Protein AF-A0A645ISC1-F1 (afdb_monomer_lite)

pLDDT: mean 79.43, std 16.85, range [40.94, 96.75]

Structure (mmCIF, N/CA/C/O backbone):
data_AF-A0A645ISC1-F1
#
_entry.id   AF-A0A645ISC1-F1
#
loop_
_atom_site.group_PDB
_atom_site.id
_atom_site.type_symbol
_atom_site.label_atom_id
_atom_site.label_alt_id
_atom_site.label_comp_id
_atom_site.label_asym_id
_atom_site.label_entity_id
_atom_site.label_seq_id
_atom_site.pdbx_PDB_ins_code
_atom_site.Cartn_x
_atom_site.Cartn_y
_atom_site.Cartn_z
_atom_site.occupancy
_atom_site.B_iso_or_equiv
_atom_site.auth_seq_id
_atom_site.auth_comp_id
_atom_site.auth_asym_id
_atom_site.auth_atom_id
_atom_site.pdbx_PDB_model_num
ATOM 1 N N . MET A 1 1 ? -2.680 -7.794 -14.791 1.00 58.69 1 MET A N 1
ATOM 2 C CA . MET A 1 1 ? -3.978 -7.734 -14.086 1.00 58.69 1 MET A CA 1
ATOM 3 C C . MET A 1 1 ? -4.936 -8.735 -14.718 1.00 58.69 1 MET A C 1
ATOM 5 O O .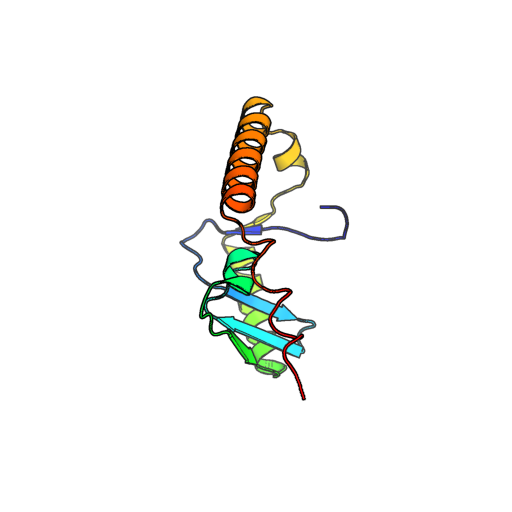 MET A 1 1 ? -5.569 -8.419 -15.711 1.00 58.69 1 MET A O 1
ATOM 9 N N . ARG A 1 2 ? -4.953 -9.986 -14.242 1.00 55.56 2 ARG A N 1
ATOM 10 C CA . ARG A 1 2 ? -5.785 -11.058 -14.837 1.00 55.56 2 ARG A CA 1
ATOM 11 C C . ARG A 1 2 ? -6.650 -11.816 -13.818 1.00 55.56 2 ARG A C 1
ATOM 13 O O . ARG A 1 2 ? -7.335 -12.750 -14.196 1.00 55.56 2 ARG A O 1
ATOM 20 N N . ALA A 1 3 ? -6.636 -11.398 -12.551 1.00 77.19 3 ALA A N 1
ATOM 21 C CA . ALA A 1 3 ? -7.312 -12.078 -11.440 1.00 77.19 3 ALA A CA 1
ATOM 22 C C . ALA A 1 3 ? -8.275 -11.152 -10.667 1.00 77.19 3 ALA A C 1
ATOM 24 O O . ALA A 1 3 ? -8.425 -11.291 -9.462 1.00 77.19 3 ALA A O 1
ATOM 25 N N . GLY A 1 4 ? -8.861 -10.146 -11.330 1.00 83.81 4 GLY A N 1
ATOM 26 C CA . GLY A 1 4 ? -9.738 -9.163 -10.667 1.00 83.81 4 GLY A CA 1
ATOM 27 C C . GLY A 1 4 ? -9.009 -8.132 -9.791 1.00 83.81 4 GLY A C 1
ATOM 28 O O . GLY A 1 4 ? -9.645 -7.411 -9.031 1.00 83.81 4 GLY A O 1
ATOM 29 N N . ILE A 1 5 ? -7.679 -8.048 -9.897 1.00 88.38 5 ILE A N 1
ATOM 30 C CA . ILE A 1 5 ? -6.854 -7.084 -9.158 1.00 88.38 5 ILE A CA 1
ATOM 31 C C . ILE A 1 5 ? -6.944 -5.713 -9.830 1.00 88.38 5 ILE A C 1
ATOM 33 O O . ILE A 1 5 ? -6.623 -5.595 -11.016 1.00 88.38 5 ILE A O 1
ATOM 37 N N . ARG A 1 6 ? -7.302 -4.697 -9.043 1.00 89.88 6 ARG A N 1
ATOM 38 C CA . ARG A 1 6 ? -7.305 -3.278 -9.416 1.00 89.88 6 ARG A CA 1
ATOM 39 C C . ARG A 1 6 ? -6.166 -2.575 -8.687 1.00 89.88 6 ARG A C 1
ATOM 41 O O . ARG A 1 6 ? -5.931 -2.862 -7.515 1.00 89.88 6 ARG A O 1
ATOM 48 N N . ILE A 1 7 ? -5.447 -1.698 -9.379 1.00 90.88 7 ILE A N 1
ATOM 49 C CA . ILE A 1 7 ? -4.318 -0.951 -8.814 1.00 90.88 7 ILE A CA 1
ATOM 50 C C . ILE A 1 7 ? -4.648 0.526 -8.910 1.00 90.88 7 ILE A C 1
ATOM 52 O O . ILE A 1 7 ? -5.113 0.984 -9.947 1.00 90.88 7 ILE A O 1
ATOM 56 N N . PHE A 1 8 ? -4.393 1.249 -7.830 1.00 91.88 8 PHE A N 1
ATOM 57 C CA . PHE A 1 8 ? -4.620 2.679 -7.749 1.00 91.88 8 PHE A CA 1
ATOM 58 C C . PHE A 1 8 ? -3.319 3.351 -7.343 1.00 91.88 8 PHE A C 1
ATOM 60 O O . PHE A 1 8 ? -2.678 2.918 -6.385 1.00 91.88 8 PHE A O 1
ATOM 67 N N . GLU A 1 9 ? -2.932 4.385 -8.078 1.00 91.44 9 GLU A N 1
ATOM 68 C CA . GLU A 1 9 ? -1.771 5.208 -7.764 1.00 91.44 9 GLU A CA 1
ATOM 69 C C . GLU A 1 9 ? -2.254 6.498 -7.103 1.00 91.44 9 GLU A C 1
ATOM 71 O O . GLU A 1 9 ? -3.039 7.249 -7.680 1.00 91.44 9 GLU A O 1
ATOM 76 N N . TYR A 1 10 ? -1.843 6.710 -5.852 1.00 91.25 10 TYR A N 1
ATOM 77 C CA . TYR A 1 10 ? -2.211 7.885 -5.068 1.00 91.25 10 TYR A CA 1
ATOM 78 C C . TYR A 1 10 ? -1.230 9.031 -5.336 1.00 91.25 10 TYR A C 1
ATOM 80 O O . TYR A 1 10 ? -0.026 8.871 -5.146 1.00 91.25 10 TYR A O 1
ATOM 88 N N . GLU A 1 11 ? -1.747 10.195 -5.730 1.00 88.94 11 GLU A N 1
ATOM 89 C CA . GLU A 1 11 ? -0.936 11.308 -6.254 1.00 88.94 11 GLU A CA 1
ATOM 90 C C . GLU A 1 11 ? -1.083 12.608 -5.454 1.00 88.94 11 GLU A C 1
ATOM 92 O O . GLU A 1 11 ? -0.315 13.550 -5.644 1.00 88.94 11 GLU A O 1
ATOM 97 N N . LYS A 1 12 ? -2.051 12.684 -4.532 1.00 85.38 12 LYS A N 1
ATOM 98 C CA . LYS A 1 12 ? -2.308 13.908 -3.750 1.00 85.38 12 LYS A CA 1
ATOM 99 C C . LYS A 1 12 ? -1.168 14.290 -2.812 1.00 85.38 12 LYS A C 1
ATOM 101 O O . LYS A 1 12 ? -0.935 15.471 -2.565 1.00 85.38 12 LYS A O 1
ATOM 106 N N . SER A 1 13 ? -0.516 13.300 -2.217 1.00 84.75 13 SER A N 1
ATOM 107 C CA . SER A 1 13 ? 0.569 13.500 -1.263 1.00 84.75 13 SER A CA 1
ATOM 108 C C . SER A 1 13 ? 1.376 12.218 -1.099 1.00 84.75 13 SER A C 1
ATOM 110 O O . SER A 1 13 ? 1.069 11.175 -1.673 1.00 84.75 13 SER A O 1
ATOM 112 N N . PHE A 1 14 ? 2.430 12.288 -0.295 1.00 82.19 14 PHE A N 1
ATOM 113 C CA . PHE A 1 14 ? 3.262 11.135 -0.007 1.00 82.19 14 PHE A CA 1
ATOM 114 C C . PHE A 1 14 ? 2.530 10.122 0.892 1.00 82.19 14 PHE A C 1
ATOM 116 O O . PHE A 1 14 ? 2.287 10.388 2.071 1.00 82.19 14 PHE A O 1
ATOM 123 N N . MET A 1 15 ? 2.186 8.952 0.343 1.00 85.38 15 MET A N 1
ATOM 124 C CA . MET A 1 15 ? 1.538 7.865 1.083 1.00 85.38 15 MET A CA 1
ATOM 125 C C . MET A 1 15 ? 2.585 6.910 1.665 1.00 85.38 15 MET A C 1
ATOM 127 O O . MET A 1 15 ? 3.146 6.071 0.968 1.00 85.38 15 MET A O 1
ATOM 131 N N . HIS A 1 16 ? 2.836 7.026 2.970 1.00 86.69 16 HIS A N 1
ATOM 132 C CA . HIS A 1 16 ? 3.779 6.158 3.690 1.00 86.69 16 HIS A CA 1
ATOM 133 C C . HIS A 1 16 ? 3.128 4.979 4.422 1.00 86.69 16 HIS A C 1
ATOM 135 O O . HIS A 1 16 ? 3.829 4.172 5.047 1.00 86.69 16 HIS A O 1
ATOM 141 N N . ALA A 1 17 ? 1.800 4.885 4.345 1.00 87.56 17 ALA A N 1
ATOM 142 C CA . ALA A 1 17 ? 1.016 3.847 4.988 1.00 87.56 17 ALA A CA 1
ATOM 143 C C . ALA A 1 17 ? 1.320 2.472 4.377 1.00 87.56 17 ALA A C 1
ATOM 145 O O . ALA A 1 17 ? 1.284 2.294 3.163 1.00 87.56 17 ALA A O 1
ATOM 146 N N . LYS A 1 18 ? 1.598 1.496 5.243 1.00 90.88 18 LYS A N 1
ATOM 147 C CA . LYS A 1 18 ? 1.738 0.081 4.886 1.00 90.88 18 LYS A CA 1
ATOM 148 C C . LYS A 1 18 ? 0.698 -0.665 5.693 1.00 90.88 18 LYS A C 1
ATOM 150 O O . LYS A 1 18 ? 0.916 -1.041 6.847 1.00 90.88 18 LYS A O 1
ATOM 155 N N . VAL A 1 19 ? -0.486 -0.732 5.107 1.00 92.56 19 VAL A N 1
ATOM 156 C CA . VAL A 1 19 ? -1.675 -1.283 5.739 1.00 92.56 19 VAL A CA 1
ATOM 157 C C . VAL A 1 19 ? -2.347 -2.266 4.801 1.00 92.56 19 VAL A C 1
ATOM 159 O O . VAL A 1 19 ? -2.245 -2.139 3.582 1.00 92.56 19 VAL A O 1
ATOM 162 N N . ALA A 1 20 ? -3.048 -3.236 5.369 1.00 93.31 20 ALA A N 1
ATOM 163 C CA . ALA A 1 20 ? -3.942 -4.097 4.612 1.00 93.31 20 ALA A CA 1
ATOM 164 C C . ALA A 1 20 ? -5.166 -4.434 5.456 1.00 93.31 20 ALA A C 1
ATOM 166 O O . ALA A 1 20 ? -5.063 -4.564 6.673 1.00 93.31 20 ALA A O 1
ATOM 167 N N . VAL A 1 21 ? -6.308 -4.591 4.795 1.00 95.12 21 VAL A N 1
ATOM 168 C CA . VAL A 1 21 ? -7.547 -5.098 5.387 1.00 95.12 21 VAL A CA 1
ATOM 169 C C . VAL A 1 21 ? -7.920 -6.368 4.646 1.00 95.12 21 VAL A C 1
ATOM 171 O O . VAL A 1 21 ? -7.897 -6.389 3.415 1.00 95.12 21 VAL A O 1
ATOM 174 N N . VAL A 1 22 ? -8.261 -7.416 5.386 1.00 94.56 22 VAL A N 1
ATOM 175 C CA . VAL A 1 22 ? -8.610 -8.722 4.826 1.00 94.56 22 VAL A CA 1
ATOM 176 C C . VAL A 1 22 ? -10.024 -9.079 5.259 1.00 94.56 22 VAL A C 1
ATOM 178 O O . VAL A 1 22 ? -10.343 -9.053 6.449 1.00 94.56 22 VAL A O 1
ATOM 181 N N . ASP A 1 23 ? -10.880 -9.331 4.267 1.00 93.44 23 ASP A N 1
ATOM 182 C CA . ASP A 1 23 ? -12.293 -9.727 4.393 1.00 93.44 23 ASP A CA 1
ATOM 183 C C . ASP A 1 23 ? -13.176 -8.805 5.263 1.00 93.44 23 ASP A C 1
ATOM 185 O O . ASP A 1 23 ? -14.321 -9.123 5.576 1.00 93.44 23 ASP A O 1
ATOM 189 N N . GLY A 1 24 ? -12.665 -7.630 5.648 1.00 90.31 24 GLY A N 1
ATOM 190 C CA . GLY A 1 24 ? -13.302 -6.761 6.641 1.00 90.31 24 GLY A CA 1
ATOM 191 C C . GLY A 1 24 ? -13.317 -7.356 8.055 1.00 90.31 24 GLY A C 1
ATOM 192 O O . GLY A 1 24 ? -14.112 -6.928 8.889 1.00 90.31 24 GLY A O 1
ATOM 193 N N . GLU A 1 25 ? -12.480 -8.357 8.328 1.00 93.19 25 GLU A N 1
ATOM 194 C CA . GLU A 1 25 ? -12.416 -9.032 9.629 1.00 93.19 25 GLU A CA 1
ATOM 195 C C . GLU A 1 25 ? -11.193 -8.639 10.447 1.00 93.19 25 GLU A C 1
ATOM 197 O O . GLU A 1 25 ? -11.253 -8.576 11.676 1.00 93.19 25 GLU A O 1
ATOM 202 N N . TRP A 1 26 ? -10.076 -8.390 9.770 1.00 94.75 26 TRP A N 1
ATOM 203 C CA . TRP A 1 26 ? -8.843 -7.973 10.411 1.00 94.75 26 TRP A CA 1
ATOM 204 C C . TRP A 1 26 ? -8.046 -7.049 9.504 1.00 94.75 26 TRP A C 1
ATOM 206 O O . TRP A 1 26 ? -8.213 -7.028 8.280 1.00 94.75 26 TRP A O 1
ATOM 216 N N . ALA A 1 27 ? -7.172 -6.273 10.128 1.00 94.38 27 ALA A N 1
ATOM 217 C CA . ALA A 1 27 ? -6.280 -5.362 9.445 1.00 94.38 27 ALA A CA 1
ATOM 218 C C . ALA A 1 27 ? -4.860 -5.479 9.995 1.00 94.38 27 ALA A C 1
ATOM 220 O O . ALA A 1 27 ? -4.648 -5.884 11.138 1.00 94.38 27 ALA A O 1
ATOM 221 N N . THR A 1 28 ? -3.878 -5.113 9.181 1.00 91.50 28 THR A N 1
ATOM 222 C CA . THR A 1 28 ? -2.483 -4.974 9.596 1.00 91.50 28 THR A CA 1
ATOM 223 C C . THR A 1 28 ? -2.003 -3.564 9.324 1.00 91.50 28 THR A C 1
ATOM 225 O O . THR A 1 28 ? -2.367 -2.963 8.315 1.00 91.50 28 THR A O 1
ATOM 228 N N . VAL A 1 29 ? -1.159 -3.055 10.213 1.00 89.94 29 VAL A N 1
ATOM 229 C CA . VAL A 1 29 ? -0.425 -1.801 10.053 1.00 89.94 29 VAL A CA 1
ATOM 230 C C . VAL A 1 29 ? 1.000 -2.016 10.526 1.00 89.94 29 VAL A C 1
ATOM 232 O O . VAL A 1 29 ? 1.231 -2.661 11.550 1.00 89.94 29 VAL A O 1
ATOM 235 N N . GLY A 1 30 ? 1.973 -1.487 9.800 1.00 85.69 30 GLY A N 1
ATOM 236 C CA . GLY A 1 30 ? 3.347 -1.560 10.266 1.00 85.69 30 GLY A CA 1
ATOM 237 C C . GLY A 1 30 ? 4.347 -0.914 9.337 1.00 85.69 30 GLY A C 1
ATOM 238 O O . GLY A 1 30 ? 4.017 -0.051 8.523 1.00 85.69 30 GLY A O 1
ATOM 239 N N . SER A 1 31 ? 5.599 -1.324 9.500 1.00 79.06 31 SER A N 1
ATOM 240 C CA . SER A 1 31 ? 6.714 -0.853 8.683 1.00 79.06 31 SER A CA 1
ATOM 241 C C . SER A 1 31 ? 6.977 -1.728 7.459 1.00 79.06 31 SER A C 1
ATOM 243 O O . SER A 1 31 ? 7.777 -1.317 6.622 1.00 79.06 31 SER A O 1
ATOM 245 N N . SER A 1 32 ? 6.329 -2.896 7.355 1.00 70.00 32 SER A N 1
ATOM 246 C CA . SER A 1 32 ? 6.669 -3.886 6.330 1.00 70.00 32 SER A CA 1
ATOM 247 C C . SER A 1 32 ? 6.165 -3.519 4.949 1.00 70.00 32 SER A C 1
ATOM 249 O O . SER A 1 32 ? 4.972 -3.281 4.755 1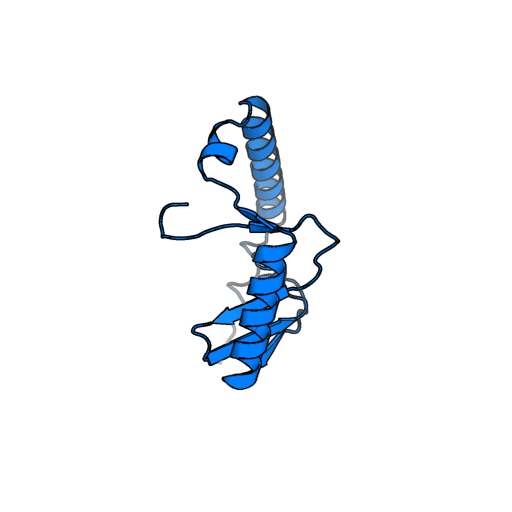.00 70.00 32 SER A O 1
ATOM 251 N N . ASN A 1 33 ? 7.068 -3.529 3.976 1.00 73.19 33 ASN A N 1
ATOM 252 C CA . ASN A 1 33 ? 6.706 -3.450 2.568 1.00 73.19 33 ASN A CA 1
ATOM 253 C C . ASN A 1 33 ? 6.281 -4.829 2.043 1.00 73.19 33 ASN A C 1
ATOM 255 O O . ASN A 1 33 ? 6.708 -5.868 2.546 1.00 73.19 33 ASN A O 1
ATOM 259 N N . ILE A 1 34 ? 5.466 -4.848 0.985 1.00 63.78 34 ILE A N 1
ATOM 260 C CA . ILE A 1 34 ? 5.128 -6.082 0.258 1.00 63.78 34 ILE A CA 1
ATOM 261 C C . ILE A 1 34 ? 6.258 -6.385 -0.735 1.00 63.78 34 ILE A C 1
ATOM 263 O O . ILE A 1 34 ? 6.079 -6.336 -1.952 1.00 63.78 34 ILE A O 1
ATOM 267 N N . ASP A 1 35 ? 7.451 -6.667 -0.215 1.00 61.19 35 ASP A N 1
ATOM 268 C CA . ASP A 1 35 ? 8.571 -7.152 -1.011 1.00 61.19 35 ASP A CA 1
ATOM 269 C C . ASP A 1 35 ? 9.322 -8.294 -0.299 1.00 61.19 35 ASP A C 1
ATOM 271 O O . ASP A 1 35 ? 9.367 -8.350 0.934 1.00 61.19 35 ASP A O 1
ATOM 275 N N . PRO A 1 36 ? 9.894 -9.252 -1.057 1.00 53.03 36 PRO A N 1
ATOM 276 C CA . PRO A 1 36 ? 10.555 -10.415 -0.470 1.00 53.03 36 PRO A CA 1
ATOM 277 C C . PRO A 1 36 ? 11.778 -10.064 0.387 1.00 53.03 36 PRO A C 1
ATOM 279 O O . PRO A 1 36 ? 12.172 -10.874 1.218 1.00 53.03 36 PRO A O 1
ATOM 282 N N . PHE A 1 37 ? 12.397 -8.894 0.186 1.00 55.16 37 PHE A N 1
ATOM 283 C CA . PHE A 1 37 ? 13.583 -8.480 0.937 1.00 55.16 37 PHE A CA 1
ATOM 284 C C . PHE A 1 37 ? 13.216 -7.967 2.326 1.00 55.16 37 PHE A C 1
ATOM 286 O O . PHE A 1 37 ? 13.855 -8.365 3.298 1.00 55.16 37 PHE A O 1
ATOM 293 N N . SER A 1 38 ? 12.163 -7.160 2.431 1.00 52.12 38 SER A N 1
ATOM 294 C CA . SER A 1 38 ? 11.582 -6.714 3.698 1.00 52.12 38 SER A CA 1
ATOM 295 C C . SER A 1 38 ? 11.139 -7.899 4.565 1.00 52.12 38 SER A C 1
ATOM 297 O O . SER A 1 38 ? 11.574 -8.019 5.710 1.00 52.12 38 SER A O 1
ATOM 299 N N . LEU A 1 39 ? 10.421 -8.867 3.981 1.00 53.44 39 LEU A N 1
ATOM 300 C CA . LEU A 1 39 ? 9.941 -10.062 4.693 1.00 53.44 39 LEU A CA 1
ATOM 301 C C . LEU A 1 39 ? 11.053 -11.026 5.156 1.00 53.44 39 LEU A C 1
ATOM 303 O O . LEU A 1 39 ? 10.831 -11.793 6.093 1.00 53.44 39 LEU A O 1
ATOM 307 N N . LEU A 1 40 ? 12.221 -11.031 4.499 1.00 49.22 40 LEU A N 1
ATOM 308 C CA . LEU A 1 40 ? 13.328 -11.953 4.804 1.00 49.22 40 LEU A CA 1
ATOM 309 C C . LEU A 1 40 ? 14.460 -11.320 5.626 1.00 49.22 40 LEU A C 1
ATOM 311 O O . LEU A 1 40 ? 15.192 -12.046 6.298 1.00 49.22 40 LEU A O 1
ATOM 315 N N . LEU A 1 41 ? 14.642 -9.997 5.560 1.00 46.34 41 LEU A N 1
ATOM 316 C CA . LEU A 1 41 ? 15.865 -9.339 6.035 1.00 46.34 41 LEU A CA 1
ATOM 317 C C . LEU A 1 41 ? 15.640 -8.224 7.057 1.00 46.34 41 LEU A C 1
ATOM 319 O O . LEU A 1 41 ? 16.573 -7.881 7.789 1.00 46.34 41 LEU A O 1
ATOM 323 N N . ALA A 1 42 ? 14.446 -7.637 7.119 1.00 51.91 42 ALA A N 1
ATOM 324 C CA . ALA A 1 42 ? 14.211 -6.460 7.937 1.00 51.91 42 ALA A CA 1
ATOM 325 C C . ALA A 1 42 ? 13.571 -6.829 9.291 1.00 51.91 42 ALA A C 1
ATOM 327 O O . ALA A 1 42 ? 12.671 -7.660 9.382 1.00 51.91 42 ALA A O 1
ATOM 328 N N . LYS A 1 43 ? 14.050 -6.198 10.378 1.00 50.34 43 LYS A N 1
ATOM 329 C CA . LYS A 1 43 ? 13.396 -6.210 11.702 1.00 50.34 43 LYS A CA 1
ATOM 330 C C . LYS A 1 43 ? 12.114 -5.378 11.633 1.00 50.34 43 LYS A C 1
ATOM 332 O O . LYS A 1 43 ? 12.048 -4.279 12.179 1.00 50.34 43 LYS A O 1
ATOM 337 N N . GLU A 1 44 ? 11.130 -5.863 10.898 1.00 64.06 44 GLU A N 1
ATOM 338 C CA . GLU A 1 44 ? 9.868 -5.168 10.709 1.00 64.06 44 GLU A CA 1
ATOM 339 C C . GLU A 1 44 ? 8.876 -5.587 11.787 1.00 64.06 44 GLU A C 1
ATOM 341 O O . GLU A 1 44 ? 8.797 -6.750 12.181 1.00 64.06 44 GLU A O 1
ATOM 346 N N . ALA A 1 45 ? 8.132 -4.608 12.292 1.00 65.94 45 ALA A N 1
ATOM 347 C CA . ALA A 1 45 ? 7.052 -4.834 13.233 1.00 65.94 45 ALA A CA 1
ATOM 348 C C . ALA A 1 45 ? 5.740 -4.502 12.527 1.00 65.94 45 ALA A C 1
ATOM 350 O O . ALA A 1 45 ? 5.519 -3.364 12.106 1.00 65.94 45 ALA A O 1
ATOM 351 N N . ASN A 1 46 ? 4.874 -5.505 12.412 1.00 80.50 46 ASN A N 1
ATOM 352 C CA . ASN A 1 46 ? 3.491 -5.326 12.000 1.00 80.50 46 ASN A CA 1
ATOM 353 C C . ASN A 1 46 ? 2.581 -5.654 13.176 1.00 80.50 46 ASN A C 1
ATOM 355 O O . ASN A 1 46 ? 2.758 -6.671 13.848 1.00 80.50 46 ASN A O 1
ATOM 359 N N . LEU A 1 47 ? 1.586 -4.803 13.394 1.00 84.88 47 LEU A N 1
ATOM 360 C CA . LEU A 1 47 ? 0.489 -5.071 14.303 1.00 84.88 47 LEU A CA 1
ATOM 361 C C . LEU A 1 47 ? -0.681 -5.619 13.490 1.00 84.88 47 LEU A C 1
ATOM 363 O O . LEU A 1 47 ? -1.231 -4.913 12.646 1.00 84.88 47 LEU A O 1
ATOM 367 N N . ALA A 1 48 ? -1.067 -6.862 13.768 1.00 90.88 48 ALA A N 1
ATOM 368 C CA . ALA A 1 48 ? -2.304 -7.441 13.264 1.00 90.88 48 ALA A CA 1
ATOM 369 C C . ALA A 1 48 ? -3.424 -7.204 14.283 1.00 90.88 48 ALA A C 1
ATOM 371 O O . ALA A 1 48 ? -3.344 -7.653 15.427 1.00 90.88 48 ALA A O 1
ATOM 372 N N . VAL A 1 49 ? -4.472 -6.501 13.863 1.00 92.50 49 VAL A N 1
ATOM 373 C CA . VAL A 1 49 ? -5.647 -6.183 14.674 1.00 92.50 49 VAL A CA 1
ATOM 374 C C . VAL A 1 49 ? -6.826 -6.985 14.140 1.00 92.50 49 VAL A C 1
ATOM 376 O O . VAL A 1 49 ? -7.303 -6.751 13.029 1.00 92.50 49 VAL A O 1
ATOM 379 N N . ARG A 1 50 ? -7.290 -7.952 14.933 1.00 93.62 50 ARG A N 1
ATOM 380 C CA . ARG A 1 50 ? -8.438 -8.806 14.610 1.00 93.62 50 ARG A CA 1
ATOM 381 C C . ARG A 1 50 ? -9.697 -8.253 15.269 1.00 93.62 50 ARG A C 1
ATOM 383 O O . ARG A 1 50 ? -10.174 -8.787 16.266 1.00 93.62 50 ARG A O 1
ATOM 390 N N . ASP A 1 51 ? -10.185 -7.158 14.707 1.00 95.25 51 ASP A N 1
ATOM 391 C CA . ASP A 1 51 ? -11.400 -6.473 15.130 1.00 95.25 51 ASP A CA 1
ATOM 392 C C . ASP A 1 51 ? -12.147 -5.936 13.901 1.00 95.25 51 ASP A C 1
ATOM 394 O O . ASP A 1 51 ? -11.555 -5.287 13.036 1.00 95.25 51 ASP A O 1
ATOM 398 N N . ARG A 1 52 ? -13.453 -6.222 13.816 1.00 95.06 52 ARG A N 1
ATOM 399 C CA . ARG A 1 52 ? -14.264 -5.889 12.633 1.00 95.06 52 ARG A CA 1
ATOM 400 C C . ARG A 1 52 ? -14.551 -4.395 12.521 1.00 95.06 52 ARG A C 1
ATOM 402 O O . ARG A 1 52 ? -14.680 -3.904 11.404 1.00 95.06 52 ARG A O 1
ATOM 409 N N . LEU A 1 53 ? -14.671 -3.688 13.648 1.00 96.00 53 LEU A N 1
ATOM 410 C CA . LEU A 1 53 ? -14.901 -2.243 13.635 1.00 96.00 53 LEU A CA 1
ATOM 411 C C . LEU A 1 53 ? -13.653 -1.541 13.111 1.00 96.00 53 LEU A C 1
ATOM 413 O O . LEU A 1 53 ? -13.733 -0.831 12.113 1.00 96.00 53 LEU A O 1
ATOM 417 N N . PHE A 1 54 ? -12.493 -1.849 13.687 1.00 95.06 54 PHE A N 1
ATOM 418 C CA . PHE A 1 54 ? -11.212 -1.314 13.242 1.00 95.06 54 PHE A CA 1
ATOM 419 C C . PHE A 1 54 ? -10.911 -1.658 11.775 1.00 95.06 54 PHE A C 1
ATOM 421 O O . PHE A 1 54 ? -10.484 -0.802 11.001 1.00 95.06 54 PHE A O 1
ATOM 428 N N . ALA A 1 55 ? -11.154 -2.906 11.360 1.00 96.44 55 ALA A N 1
ATOM 429 C CA . ALA A 1 55 ? -10.983 -3.315 9.967 1.00 96.44 55 ALA A CA 1
ATOM 430 C C . ALA A 1 55 ? -11.913 -2.536 9.018 1.00 96.44 55 ALA A C 1
ATOM 432 O O . ALA A 1 55 ? -11.494 -2.160 7.921 1.00 96.44 55 ALA A O 1
ATOM 433 N N . GLY A 1 56 ? -13.152 -2.269 9.444 1.00 96.50 56 GLY A N 1
ATOM 434 C CA . GLY A 1 56 ? -14.106 -1.432 8.719 1.00 96.50 56 GLY A CA 1
ATOM 435 C C . GLY A 1 56 ? -13.617 0.007 8.565 1.00 96.50 56 GLY A C 1
ATOM 436 O O . GLY A 1 56 ? -13.514 0.490 7.442 1.00 96.50 56 GLY A O 1
ATOM 437 N N . GLU A 1 57 ? -13.224 0.653 9.664 1.00 96.75 57 GLU A N 1
ATOM 438 C CA . GLU A 1 57 ? -12.694 2.025 9.657 1.00 96.75 57 GLU A CA 1
ATOM 439 C C . GLU A 1 57 ? -11.464 2.163 8.750 1.00 96.75 57 GLU A C 1
ATOM 441 O O . GLU A 1 57 ? -11.359 3.099 7.954 1.00 96.75 57 GLU A O 1
ATOM 446 N N . MET A 1 58 ? -10.543 1.196 8.819 1.00 96.38 58 MET A N 1
ATOM 447 C CA . MET A 1 58 ? -9.355 1.168 7.968 1.00 96.38 58 MET A CA 1
ATOM 448 C C . MET A 1 58 ? -9.722 1.032 6.486 1.00 96.38 58 MET A C 1
ATOM 450 O O . MET A 1 58 ? -9.149 1.714 5.635 1.00 96.38 58 MET A O 1
ATOM 454 N N . ARG A 1 59 ? -10.683 0.160 6.162 1.00 96.31 59 ARG A N 1
ATOM 455 C CA . ARG A 1 59 ? -11.153 -0.026 4.785 1.00 96.31 59 ARG A CA 1
ATOM 456 C C . ARG A 1 59 ? -11.776 1.255 4.249 1.00 96.31 59 ARG A C 1
ATOM 458 O O . ARG A 1 59 ? -11.464 1.645 3.128 1.00 96.31 59 ARG A O 1
ATOM 465 N N . ASP A 1 60 ? -12.632 1.893 5.031 1.00 96.56 60 ASP A N 1
ATOM 466 C CA . ASP A 1 60 ? -13.351 3.090 4.608 1.00 96.56 60 ASP A CA 1
ATOM 467 C C . ASP A 1 60 ? -12.370 4.266 4.409 1.00 96.56 60 ASP A C 1
ATOM 469 O O . ASP A 1 60 ? -12.467 4.996 3.422 1.00 96.56 60 ASP A O 1
ATOM 473 N N . SER A 1 61 ? -11.338 4.376 5.257 1.00 94.44 61 SER A N 1
ATOM 474 C CA . SER A 1 61 ? -10.223 5.322 5.083 1.00 94.44 61 SER A CA 1
ATOM 475 C C . SER A 1 61 ? -9.444 5.089 3.779 1.00 94.44 61 SER A C 1
ATOM 477 O O . SER A 1 61 ? -9.186 6.028 3.021 1.00 94.44 61 SER A O 1
ATOM 479 N N . LEU A 1 62 ? -9.120 3.829 3.461 1.00 94.00 62 LEU A N 1
ATOM 480 C CA . LEU A 1 62 ? -8.466 3.476 2.197 1.00 94.00 62 LEU A CA 1
ATOM 481 C C . LEU A 1 62 ? -9.353 3.794 0.989 1.00 94.00 62 LEU A C 1
ATOM 483 O O . LEU A 1 62 ? -8.871 4.350 0.006 1.00 94.00 62 LEU A O 1
ATOM 487 N N . GLN A 1 63 ? -10.649 3.488 1.065 1.00 94.88 63 GLN A N 1
ATOM 488 C CA . GLN A 1 63 ? -11.601 3.800 0.000 1.00 94.88 63 GLN A CA 1
ATOM 489 C C . GLN A 1 63 ? -11.728 5.306 -0.238 1.00 94.88 63 GLN A C 1
ATOM 491 O O . GLN A 1 63 ? -11.741 5.729 -1.393 1.00 94.88 63 GLN A O 1
ATOM 496 N N . ALA A 1 64 ? -11.764 6.114 0.824 1.00 94.06 64 ALA A N 1
ATOM 497 C CA . ALA A 1 64 ? -11.753 7.569 0.712 1.00 94.06 64 ALA A CA 1
ATOM 498 C C . ALA A 1 64 ? -10.462 8.066 0.040 1.00 94.06 64 ALA A C 1
ATOM 500 O O . ALA A 1 64 ? -10.525 8.829 -0.922 1.00 94.06 64 ALA A O 1
ATOM 501 N N . ALA A 1 65 ? -9.293 7.565 0.457 1.00 91.75 65 ALA A N 1
ATOM 502 C CA . ALA A 1 65 ? -8.017 7.923 -0.166 1.00 91.75 65 ALA A CA 1
ATOM 503 C C . ALA A 1 65 ? -7.976 7.571 -1.665 1.00 91.75 65 ALA A C 1
ATOM 505 O O . ALA A 1 65 ? -7.498 8.368 -2.477 1.00 91.75 65 ALA A O 1
ATOM 506 N N . MET A 1 66 ? -8.518 6.408 -2.039 1.00 92.56 66 MET A N 1
ATOM 507 C CA . MET A 1 66 ? -8.628 5.979 -3.434 1.00 92.56 66 MET A CA 1
ATOM 508 C C . MET A 1 66 ? -9.585 6.868 -4.235 1.00 92.56 66 MET A C 1
ATOM 510 O O . MET A 1 66 ? -9.250 7.275 -5.342 1.00 92.56 66 MET A O 1
ATOM 514 N N . ALA A 1 67 ? -10.764 7.175 -3.688 1.00 92.06 67 ALA A N 1
ATOM 515 C CA . ALA A 1 67 ? -11.786 7.963 -4.373 1.00 92.06 67 ALA A CA 1
ATOM 516 C C . ALA A 1 67 ? -11.375 9.427 -4.552 1.00 92.06 67 ALA A C 1
ATOM 518 O O . ALA A 1 67 ? -11.706 10.057 -5.554 1.00 92.06 67 ALA A O 1
ATOM 519 N N . GLU A 1 68 ? -10.672 9.981 -3.569 1.00 90.19 68 GLU A N 1
ATOM 520 C CA . GLU A 1 68 ? -10.369 11.398 -3.548 1.00 90.19 68 GLU A CA 1
ATOM 521 C C . GLU A 1 68 ? -9.044 11.744 -4.222 1.00 90.19 68 GLU A C 1
ATOM 523 O O . GLU A 1 68 ? -8.913 12.863 -4.714 1.00 90.19 68 GLU A O 1
ATOM 528 N N . GLY A 1 69 ? -8.043 10.861 -4.177 1.00 86.81 69 GLY A N 1
ATOM 529 C CA . GLY A 1 69 ? -6.657 11.221 -4.487 1.00 86.81 69 GLY A CA 1
ATOM 530 C C . GLY A 1 69 ? -5.856 10.202 -5.277 1.00 86.81 69 GLY A C 1
ATOM 531 O O . GLY A 1 69 ? -4.646 10.395 -5.406 1.00 86.81 69 GLY A O 1
ATOM 532 N N . ALA A 1 70 ? -6.496 9.148 -5.779 1.00 91.56 70 ALA A N 1
ATOM 533 C CA . ALA A 1 70 ? -5.842 8.158 -6.614 1.00 91.56 70 ALA A CA 1
ATOM 534 C C . ALA A 1 70 ? -6.507 8.039 -7.985 1.00 91.56 70 ALA A C 1
ATOM 536 O O . ALA A 1 70 ? -7.709 8.258 -8.133 1.00 91.56 70 ALA A O 1
ATOM 537 N N . HIS A 1 71 ? -5.723 7.643 -8.981 1.00 91.00 71 HIS A N 1
ATOM 538 C CA . HIS A 1 71 ? -6.242 7.212 -10.272 1.00 91.00 71 HIS A CA 1
ATOM 539 C C . HIS A 1 71 ? -6.060 5.698 -10.420 1.00 91.00 71 HIS A C 1
ATOM 541 O O . HIS A 1 71 ? -5.115 5.110 -9.889 1.00 91.00 71 HIS A O 1
ATOM 547 N N . GLU A 1 72 ? -6.990 5.039 -11.110 1.00 91.81 72 GLU A N 1
ATOM 548 C CA . GLU A 1 72 ? -6.880 3.608 -11.390 1.00 91.81 72 GLU A CA 1
ATOM 549 C C . GLU A 1 72 ? -5.884 3.384 -12.531 1.00 91.81 72 GLU A C 1
ATOM 551 O O . GLU A 1 72 ? -6.038 3.944 -13.614 1.00 91.81 72 GLU A O 1
ATOM 556 N N . VAL A 1 73 ? -4.870 2.556 -12.288 1.00 88.56 73 VAL A N 1
ATOM 557 C CA . VAL A 1 73 ? -3.875 2.183 -13.294 1.00 88.56 73 VAL A CA 1
ATOM 558 C C . VAL A 1 73 ? -4.464 1.065 -14.140 1.00 88.56 73 VAL A C 1
ATOM 560 O O . VAL A 1 73 ? -4.579 -0.079 -13.683 1.00 88.56 73 VAL A O 1
ATOM 563 N N . ALA A 1 74 ? -4.832 1.380 -15.381 1.00 84.69 74 ALA A N 1
ATOM 564 C CA . ALA A 1 74 ? -5.407 0.394 -16.274 1.00 84.69 74 ALA A CA 1
ATOM 565 C C . ALA A 1 74 ? -4.310 -0.538 -16.833 1.00 84.69 74 ALA A C 1
ATOM 567 O O . ALA A 1 74 ? -3.167 -0.118 -17.065 1.00 84.69 74 ALA A O 1
ATOM 568 N N . PRO A 1 75 ? -4.620 -1.820 -17.104 1.00 78.12 75 PRO A N 1
ATOM 569 C CA . PRO A 1 75 ? -3.685 -2.727 -17.773 1.00 78.12 75 PRO A CA 1
ATOM 570 C C . PRO A 1 75 ? -3.158 -2.157 -19.100 1.00 78.12 75 PRO A C 1
ATOM 572 O O . PRO A 1 75 ? -2.012 -2.406 -19.493 1.00 78.12 7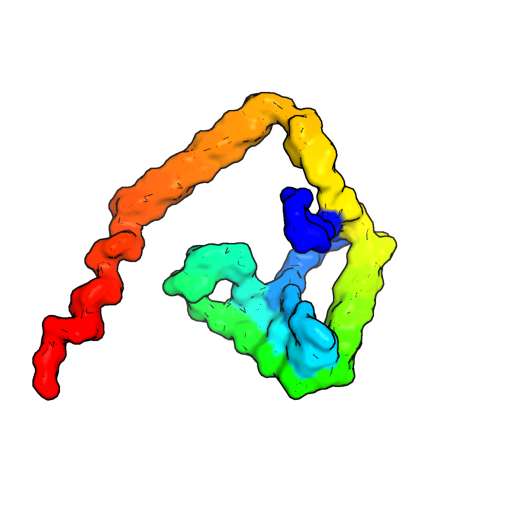5 PRO A O 1
ATOM 575 N N . GLU A 1 76 ? -3.997 -1.388 -19.787 1.00 77.19 76 GLU A N 1
ATOM 576 C CA . GLU A 1 76 ? -3.711 -0.762 -21.068 1.00 77.19 76 GLU A CA 1
ATOM 577 C C . GLU A 1 76 ? -2.614 0.302 -20.945 1.00 77.19 76 GLU A C 1
ATOM 579 O O . GLU A 1 76 ? -1.748 0.370 -21.823 1.00 77.19 76 GLU A O 1
ATOM 584 N N . ASP A 1 77 ? -2.573 1.054 -19.843 1.00 78.69 77 ASP A N 1
ATOM 585 C CA . ASP A 1 77 ? -1.561 2.090 -19.591 1.00 78.69 77 ASP A CA 1
ATOM 586 C C . ASP A 1 77 ? -0.159 1.488 -19.480 1.00 78.69 77 ASP A C 1
ATOM 588 O O . ASP A 1 77 ? 0.827 2.048 -19.964 1.00 78.69 77 ASP A O 1
ATOM 592 N N . ILE A 1 78 ? -0.065 0.279 -18.923 1.00 75.62 78 ILE A N 1
ATOM 593 C CA . ILE A 1 78 ? 1.188 -0.477 -18.844 1.00 75.62 78 ILE A CA 1
ATOM 594 C C . ILE A 1 78 ? 1.611 -0.959 -20.239 1.00 75.62 78 ILE A C 1
ATOM 596 O O . ILE A 1 78 ? 2.797 -0.946 -20.578 1.00 75.62 78 ILE A O 1
ATOM 600 N N . SER A 1 79 ? 0.652 -1.381 -21.068 1.00 75.81 79 SER A N 1
ATOM 601 C CA . SER A 1 79 ? 0.922 -1.935 -22.402 1.00 75.81 79 SER A CA 1
ATOM 602 C C . SER A 1 79 ? 1.397 -0.892 -23.420 1.00 75.81 79 SER A C 1
ATOM 604 O O . SER A 1 79 ? 2.177 -1.224 -24.314 1.00 75.81 79 SER A O 1
ATOM 606 N N . ARG A 1 80 ? 0.971 0.368 -23.260 1.00 80.94 80 ARG A N 1
ATOM 607 C CA . ARG A 1 80 ? 1.291 1.491 -24.158 1.00 80.94 80 ARG A CA 1
ATOM 608 C C . ARG A 1 80 ? 2.687 2.075 -23.946 1.00 80.94 80 ARG A C 1
ATOM 610 O O . ARG A 1 80 ? 3.091 2.980 -24.673 1.00 80.94 80 ARG A O 1
ATOM 617 N N . GLN A 1 81 ? 3.435 1.570 -22.970 1.00 82.31 81 GLN A N 1
ATOM 618 C CA . GLN A 1 81 ? 4.750 2.108 -22.653 1.00 82.31 81 GLN A CA 1
ATOM 619 C C . GLN A 1 81 ? 5.777 1.801 -23.756 1.00 82.31 81 GLN A C 1
ATOM 621 O O . GLN A 1 81 ? 5.819 0.676 -24.269 1.00 82.31 81 GLN A O 1
ATOM 626 N N . PRO A 1 82 ? 6.651 2.769 -24.096 1.00 88.31 82 PRO A N 1
ATOM 627 C CA . PRO A 1 82 ? 7.692 2.585 -25.096 1.00 88.31 82 PRO A CA 1
ATOM 628 C C . PRO A 1 82 ? 8.584 1.374 -24.811 1.00 88.31 82 PRO A C 1
ATOM 630 O O . PRO A 1 82 ? 8.923 1.070 -23.664 1.00 88.31 82 PRO A O 1
ATOM 633 N N . TRP A 1 83 ? 9.043 0.712 -25.874 1.00 87.31 83 TRP A N 1
ATOM 634 C CA . TRP A 1 83 ? 9.864 -0.497 -25.767 1.00 87.31 83 TRP A CA 1
ATOM 635 C C . TRP A 1 83 ? 11.165 -0.280 -24.973 1.00 87.31 83 TRP A C 1
ATOM 637 O O . TRP A 1 83 ? 11.606 -1.189 -24.274 1.00 87.31 83 TRP A O 1
ATOM 647 N N . HIS A 1 84 ? 11.745 0.925 -25.013 1.00 88.94 84 HIS A N 1
ATOM 648 C CA . HIS A 1 84 ? 12.972 1.244 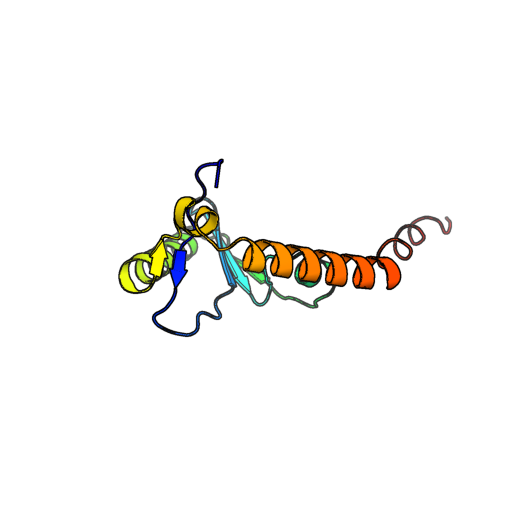-24.279 1.00 88.94 84 HIS A CA 1
ATOM 649 C C . HIS A 1 84 ? 12.756 1.287 -22.756 1.00 88.94 84 HIS A C 1
ATOM 651 O O . HIS A 1 84 ? 13.640 0.864 -22.017 1.00 88.94 84 HIS A O 1
ATOM 657 N N . ILE A 1 85 ? 11.575 1.708 -22.277 1.00 86.31 85 ILE A N 1
ATOM 658 C CA . ILE A 1 85 ? 11.218 1.654 -20.845 1.00 86.31 85 ILE A CA 1
ATOM 659 C C . ILE A 1 85 ? 11.065 0.199 -20.394 1.00 86.31 85 ILE A C 1
ATOM 661 O O . ILE A 1 85 ? 11.464 -0.185 -19.296 1.00 86.31 85 ILE A O 1
ATOM 665 N N . ARG A 1 86 ? 10.508 -0.651 -21.261 1.00 84.19 86 ARG A N 1
ATOM 666 C CA . ARG A 1 86 ? 10.384 -2.086 -20.983 1.00 84.19 86 ARG A CA 1
ATOM 667 C C . ARG A 1 86 ? 11.758 -2.754 -20.917 1.00 84.19 86 ARG A C 1
ATOM 669 O O . ARG A 1 86 ? 12.000 -3.544 -20.006 1.00 84.19 86 ARG A O 1
ATOM 676 N N . LEU A 1 87 ? 12.657 -2.404 -21.840 1.00 89.94 87 LEU A N 1
ATOM 677 C CA . LEU A 1 87 ? 14.029 -2.906 -21.855 1.00 89.94 87 LEU A CA 1
ATOM 678 C C . LEU A 1 87 ? 14.814 -2.446 -20.621 1.00 89.94 87 LEU A C 1
ATOM 680 O O . LEU A 1 87 ? 15.460 -3.272 -19.983 1.00 89.94 87 LEU A O 1
ATOM 684 N N . SER A 1 88 ? 14.732 -1.166 -20.245 1.00 90.88 88 SER A N 1
ATOM 685 C CA . SER A 1 88 ? 15.440 -0.651 -19.068 1.00 90.88 88 SER A CA 1
ATOM 686 C C . SER A 1 88 ? 14.966 -1.319 -17.777 1.00 90.88 88 SER A C 1
ATOM 688 O O . SER A 1 88 ? 15.796 -1.722 -16.966 1.00 90.88 88 SER A O 1
ATOM 690 N N . ARG A 1 89 ? 13.653 -1.539 -17.615 1.00 88.31 89 ARG A N 1
ATOM 691 C CA . ARG A 1 89 ? 13.096 -2.311 -16.491 1.00 88.31 89 ARG A CA 1
ATOM 692 C C . ARG A 1 89 ? 13.620 -3.742 -16.451 1.00 88.31 89 ARG A C 1
ATOM 694 O O . ARG A 1 89 ? 13.970 -4.227 -15.379 1.00 88.31 89 ARG A O 1
ATOM 701 N N . TRP A 1 90 ? 13.691 -4.411 -17.603 1.00 90.00 90 TRP A N 1
ATOM 702 C CA . TRP A 1 90 ? 14.221 -5.773 -17.683 1.00 90.00 90 TRP A CA 1
ATOM 703 C C . TRP A 1 90 ? 15.709 -5.828 -17.324 1.00 90.00 90 TRP A C 1
ATOM 705 O O . TRP A 1 90 ? 16.108 -6.680 -16.534 1.00 90.00 90 TRP A O 1
ATOM 715 N N . LEU A 1 91 ? 16.512 -4.889 -17.834 1.00 92.88 91 LEU A N 1
ATOM 716 C CA . LEU A 1 91 ? 17.936 -4.780 -17.509 1.00 92.88 91 LEU A CA 1
ATOM 717 C C . LEU A 1 91 ? 18.162 -4.479 -16.024 1.00 92.88 91 LEU A C 1
ATOM 719 O O . LEU A 1 91 ? 18.980 -5.140 -15.391 1.00 92.88 91 LEU A O 1
ATOM 723 N N . ALA A 1 92 ? 17.411 -3.535 -15.451 1.00 89.94 92 ALA A N 1
ATOM 724 C CA . ALA A 1 92 ? 17.480 -3.217 -14.027 1.00 89.94 92 ALA A CA 1
ATOM 725 C C . ALA A 1 92 ? 17.120 -4.436 -13.163 1.00 89.94 92 ALA A C 1
ATOM 727 O O . ALA A 1 92 ? 17.843 -4.768 -12.225 1.00 89.94 92 ALA A O 1
ATOM 728 N N . TYR A 1 93 ? 16.049 -5.152 -13.519 1.00 87.44 93 TYR A N 1
ATOM 729 C CA . TYR A 1 93 ? 15.656 -6.379 -12.831 1.00 87.44 93 TYR A CA 1
ATOM 730 C C . TYR A 1 93 ? 16.719 -7.480 -12.949 1.00 87.44 93 TYR A C 1
ATOM 732 O O . TYR A 1 93 ? 17.059 -8.115 -11.952 1.00 87.44 93 TYR A O 1
ATOM 740 N N . ALA A 1 94 ? 17.276 -7.694 -14.145 1.00 88.12 94 ALA A N 1
ATOM 741 C CA . ALA A 1 94 ? 18.337 -8.671 -14.376 1.00 88.12 94 ALA A CA 1
ATOM 742 C C . ALA A 1 94 ? 19.593 -8.346 -13.558 1.00 88.12 94 ALA A C 1
ATOM 744 O O . ALA A 1 94 ? 20.177 -9.248 -12.960 1.00 88.12 94 ALA A O 1
ATOM 745 N N . LEU A 1 95 ? 19.964 -7.065 -13.476 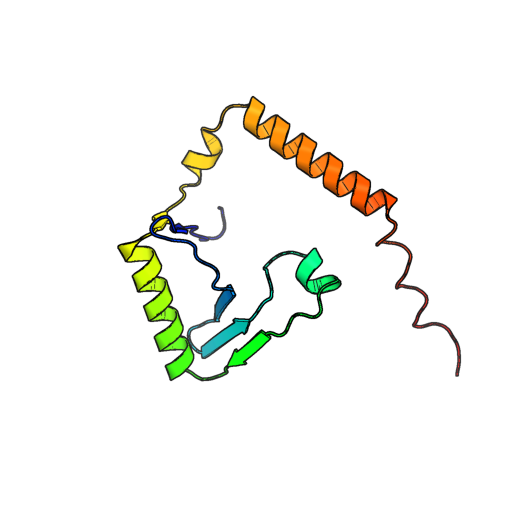1.00 91.56 95 LEU A N 1
ATOM 746 C CA . LEU A 1 95 ? 21.085 -6.598 -12.669 1.00 91.56 95 LEU A CA 1
ATOM 747 C C . LEU A 1 95 ? 20.855 -6.873 -11.178 1.00 91.56 95 LEU A C 1
ATOM 749 O O . LEU A 1 95 ? 21.697 -7.511 -10.555 1.00 91.56 95 LEU A O 1
ATOM 753 N N . VAL A 1 96 ? 19.708 -6.463 -10.622 1.00 86.62 96 VAL A N 1
ATOM 754 C CA . VAL A 1 96 ? 19.360 -6.723 -9.210 1.00 86.62 96 VAL A CA 1
ATOM 755 C C . VAL A 1 96 ? 19.341 -8.224 -8.920 1.00 86.62 96 VAL A C 1
ATOM 757 O O . VAL A 1 96 ? 19.859 -8.682 -7.906 1.00 86.62 96 VAL A O 1
ATOM 760 N N . ARG A 1 97 ? 18.782 -9.030 -9.824 1.00 83.88 97 ARG A N 1
ATOM 761 C CA . ARG A 1 97 ? 18.744 -10.484 -9.652 1.00 83.88 97 ARG A CA 1
ATOM 762 C C . ARG A 1 97 ? 20.142 -11.105 -9.688 1.00 83.88 97 ARG A C 1
ATOM 764 O O . ARG A 1 97 ? 20.413 -12.015 -8.907 1.00 83.88 97 ARG A O 1
ATOM 771 N N . ALA A 1 98 ? 21.020 -10.627 -10.568 1.00 86.44 98 ALA A N 1
ATOM 772 C CA . ALA A 1 98 ? 22.401 -11.089 -10.651 1.00 86.44 98 ALA A CA 1
ATOM 773 C C . ALA A 1 98 ? 23.191 -10.723 -9.390 1.00 86.44 98 ALA A C 1
ATOM 775 O O . ALA A 1 98 ? 23.873 -11.584 -8.843 1.00 86.44 98 ALA A O 1
ATOM 776 N N . THR A 1 99 ? 23.063 -9.492 -8.883 1.00 83.69 99 THR A N 1
ATOM 777 C CA . THR A 1 99 ? 23.757 -9.072 -7.656 1.00 83.69 99 THR A CA 1
ATOM 778 C C . THR A 1 99 ? 23.284 -9.860 -6.439 1.00 83.69 99 THR A C 1
ATOM 780 O O . THR A 1 99 ? 24.113 -10.314 -5.658 1.00 83.69 99 THR A O 1
ATOM 783 N N . VAL A 1 100 ? 21.980 -10.115 -6.309 1.00 79.00 100 VAL A N 1
ATOM 784 C CA . VAL A 1 100 ? 21.412 -10.952 -5.236 1.00 79.00 100 VAL A CA 1
ATOM 785 C C . VAL A 1 100 ? 21.867 -12.409 -5.351 1.00 79.00 100 VAL A C 1
ATOM 787 O O . VAL A 1 100 ? 22.211 -13.029 -4.345 1.00 79.00 100 VAL A O 1
ATOM 790 N N . GLY A 1 101 ? 21.898 -12.960 -6.569 1.00 76.00 101 GLY A N 1
ATOM 791 C CA . GLY A 1 101 ? 22.382 -14.319 -6.825 1.00 76.00 101 GLY A CA 1
ATOM 792 C C . GLY A 1 101 ? 23.869 -14.486 -6.505 1.00 76.00 101 GLY A C 1
ATOM 793 O O . GLY A 1 101 ? 24.253 -15.472 -5.883 1.00 76.00 101 GLY A O 1
ATOM 794 N N . LEU A 1 102 ? 24.690 -13.497 -6.867 1.00 76.94 102 LEU A N 1
ATOM 795 C CA . LEU A 1 102 ? 26.126 -13.463 -6.572 1.00 76.94 102 LEU A CA 1
ATOM 796 C C . LEU A 1 102 ? 26.419 -13.199 -5.086 1.00 76.94 102 LEU A C 1
ATOM 798 O O . LEU A 1 102 ? 27.402 -13.715 -4.564 1.00 76.94 102 LEU A O 1
ATOM 802 N N . ALA A 1 103 ? 25.562 -12.446 -4.389 1.00 69.31 103 ALA A N 1
ATOM 803 C CA . ALA A 1 103 ? 25.681 -12.176 -2.954 1.00 69.31 103 ALA A CA 1
ATOM 804 C C . ALA A 1 103 ? 25.314 -13.378 -2.054 1.00 69.31 103 ALA A C 1
ATOM 806 O O . ALA A 1 103 ? 25.471 -13.299 -0.837 1.00 69.31 103 ALA A O 1
ATOM 807 N N . GLY A 1 104 ? 24.868 -14.507 -2.621 1.00 60.91 104 GLY A N 1
ATOM 808 C CA . GLY A 1 104 ? 24.838 -15.787 -1.905 1.00 60.91 104 GLY A CA 1
ATOM 809 C C . GLY A 1 104 ? 23.679 -15.986 -0.922 1.00 60.91 104 GLY A C 1
ATOM 810 O O . GLY A 1 104 ? 23.817 -16.745 0.037 1.00 60.91 104 GLY A O 1
ATOM 811 N N . TYR A 1 105 ? 22.511 -15.379 -1.153 1.00 56.09 105 TYR A N 1
ATOM 812 C CA . TYR A 1 105 ? 21.339 -15.603 -0.287 1.00 56.09 105 TYR A CA 1
ATOM 813 C C . TYR A 1 105 ? 20.749 -17.030 -0.392 1.00 56.09 105 TYR A C 1
ATOM 815 O O . TYR A 1 105 ? 19.986 -17.460 0.468 1.00 56.09 105 TYR A O 1
ATOM 823 N N . ALA A 1 106 ? 21.137 -17.805 -1.412 1.00 49.22 106 ALA A N 1
ATOM 824 C CA . ALA A 1 106 ? 20.675 -19.181 -1.619 1.00 49.22 106 ALA A CA 1
ATOM 825 C C . ALA A 1 106 ? 21.460 -20.252 -0.829 1.00 49.22 106 ALA A C 1
ATOM 827 O O . ALA A 1 106 ? 21.042 -21.405 -0.816 1.00 49.22 106 ALA A O 1
ATOM 828 N N . GLN A 1 107 ? 22.580 -19.911 -0.177 1.00 48.72 107 GLN A N 1
ATOM 829 C CA . GLN A 1 107 ? 23.520 -20.921 0.338 1.00 48.72 107 GLN A CA 1
ATOM 830 C C . GLN A 1 107 ? 23.640 -20.999 1.867 1.00 48.72 107 GLN A C 1
ATOM 832 O O . GLN A 1 107 ? 24.356 -21.863 2.357 1.00 48.72 107 GLN A O 1
ATOM 837 N N . ARG A 1 108 ? 22.962 -20.138 2.645 1.00 51.12 108 ARG A N 1
ATOM 838 C CA . ARG A 1 108 ? 23.297 -19.963 4.076 1.00 51.12 108 ARG A CA 1
ATOM 839 C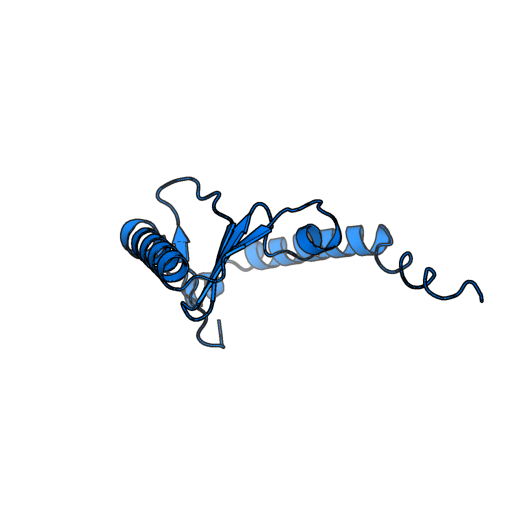 C . ARG A 1 108 ? 22.243 -20.354 5.118 1.00 51.12 108 ARG A C 1
ATOM 841 O O . ARG A 1 108 ? 22.492 -20.139 6.298 1.00 51.12 108 ARG A O 1
ATOM 848 N N . HIS A 1 109 ? 21.117 -20.967 4.734 1.00 45.69 109 HIS A N 1
ATOM 849 C CA . HIS A 1 109 ? 20.084 -21.374 5.710 1.00 45.69 109 HIS A CA 1
ATOM 850 C C . HIS A 1 109 ? 19.505 -22.794 5.563 1.00 45.69 109 HIS A C 1
ATOM 852 O O . HIS A 1 109 ? 18.525 -23.109 6.232 1.00 45.69 109 HIS A O 1
ATOM 858 N N . TRP A 1 110 ? 20.126 -23.687 4.782 1.00 40.94 110 TRP A N 1
ATOM 859 C CA . TRP A 1 110 ? 19.787 -25.124 4.832 1.00 40.94 110 TRP A CA 1
ATOM 860 C C . TRP A 1 110 ? 20.625 -25.919 5.861 1.00 40.94 110 TRP A C 1
ATOM 862 O O . TRP A 1 110 ? 20.194 -26.969 6.318 1.00 40.94 110 TRP A O 1
ATOM 872 N N . GLU A 1 111 ? 21.758 -25.395 6.342 1.00 44.34 111 GLU A N 1
ATOM 873 C CA . GLU A 1 111 ? 22.649 -26.088 7.300 1.00 44.34 111 GLU A CA 1
ATOM 874 C C . GLU A 1 111 ? 22.448 -25.689 8.779 1.00 44.34 111 GLU A C 1
ATOM 876 O O . GLU A 1 111 ? 23.386 -25.701 9.567 1.00 44.34 111 GLU A O 1
ATOM 881 N N . ALA A 1 112 ? 21.228 -25.334 9.199 1.00 46.44 112 ALA A N 1
ATOM 882 C CA . ALA A 1 112 ? 20.923 -25.097 10.623 1.00 46.44 112 ALA A CA 1
ATOM 883 C C . ALA A 1 112 ? 19.856 -26.047 11.194 1.00 46.44 112 ALA A C 1
ATOM 885 O O . ALA A 1 112 ? 19.258 -25.758 12.230 1.00 46.44 112 ALA A O 1
ATOM 886 N N . LYS A 1 113 ? 19.605 -27.182 10.529 1.00 47.91 113 LYS A N 1
ATOM 887 C CA . LYS A 1 113 ? 18.771 -28.271 11.067 1.00 47.91 113 LYS A CA 1
ATOM 888 C C . LYS A 1 113 ? 19.451 -29.639 11.085 1.00 47.91 113 LYS A C 1
ATOM 890 O O . LYS A 1 113 ? 18.762 -30.636 11.252 1.00 47.91 113 LYS A O 1
ATOM 895 N N . ASP A 1 114 ? 20.777 -29.685 10.980 1.00 51.91 114 ASP A N 1
ATOM 896 C CA . ASP A 1 114 ? 21.502 -30.957 11.021 1.00 51.91 114 ASP A CA 1
ATOM 897 C C . ASP A 1 114 ? 22.814 -30.862 11.816 1.00 51.91 114 ASP A C 1
ATOM 899 O O . ASP A 1 114 ? 23.905 -31.088 11.306 1.00 51.91 114 ASP A O 1
ATOM 903 N N . VAL A 1 115 ? 22.708 -30.501 13.101 1.00 42.44 115 VAL A N 1
ATOM 904 C CA . VAL A 1 115 ? 23.716 -30.864 14.110 1.00 42.44 115 VAL A CA 1
ATOM 905 C C . VAL A 1 115 ? 23.002 -31.286 15.400 1.00 42.44 115 VAL A C 1
ATOM 907 O O . VAL A 1 115 ? 22.771 -30.476 16.287 1.00 42.44 115 VAL A O 1
ATOM 910 N N . ARG A 1 116 ? 22.678 -32.584 15.424 1.00 41.31 116 ARG A N 1
ATOM 911 C CA . ARG A 1 116 ? 22.818 -33.554 16.528 1.00 41.31 116 ARG A CA 1
ATOM 912 C C . ARG A 1 116 ? 22.048 -33.354 17.847 1.00 41.31 116 ARG A C 1
ATOM 914 O O . ARG A 1 116 ? 22.355 -32.456 18.617 1.00 41.31 116 ARG A O 1
ATOM 921 N N . GLU A 1 117 ? 21.212 -34.375 18.078 1.00 42.00 117 GLU A N 1
ATOM 922 C CA . GLU A 1 117 ? 20.926 -35.111 19.333 1.00 42.00 117 GLU A CA 1
ATOM 923 C C . GLU A 1 117 ? 20.197 -34.393 20.478 1.00 42.00 117 GLU A C 1
ATOM 925 O O . GLU A 1 117 ? 20.775 -33.506 21.138 1.00 42.00 117 GLU A O 1
#

Radius of gyration: 19.44 Å; chains: 1; bounding box: 41×49×45 Å

InterPro domains:
  IPR001736 Phospholipase D/Transphosphatidylase [PS50035] (11-38)
  IPR001736 Phospholipase D/Transphosphatidylase [SM00155] (11-38)
  IPR025202 Cardiolipin synthase-like, phospholipase D-like domain [PF13091] (2-63)

Sequence (117 aa):
MRAGIRIFEYEKSFMHAKVAVVDGEWATVGSSNIDPFSLLLAKEANLAVRDRLFAGEMRDSLQAAMAEGAHEVAPEDISRQPWHIRLSRWLAYALVRATVGLAGYAQRHWEAKDVRE

Secondary structure (DSSP, 8-state):
--SS--EEEE-SS-----EEEETTTEEEEES--SSHHHHHH----EEEE--HHHHHHHHHHHHHHHHHHEEEE-HHHHHTS-HHHHHHHHHHHHHHHHHHHHTTTTSSSSTTS-S--

Foldseek 3Di:
DPPPDWDKDFDPDDDQWDKDADPLQKMKTWNADPDPCSVPPNPIDIDIGRHNVVSVVVVVVVVCSRVPGIDIDDPVNVVPDDPVVVVVVVVVVVVVVVVVVVVPPPPPPPPPPDDDD

Organism: NCBI:txid1076179